Protein AF-A0A0T5YY87-F1 (afdb_monomer)

Nearest PDB structures (foldseek):
  5icu-assembly1_A  TM=5.542E-01  e=5.528E-04  Methylosinus trichosporium OB3b
  8uh2-assembly1_A  TM=4.133E-01  e=4.281E-02  Homo sapiens
  1ix2-assembly1_A  TM=5.153E-01  e=3.283E-01  Escherichia coli
  3nms-assembly1_A  TM=3.004E-01  e=3.873E-01  Homo sapiens
  5fq8-assembly1_G  TM=3.082E-01  e=3.283E-01  Bacteroides thetaiotaomicron

Foldseek 3Di:
DDQAAAEDAFWDKDWDDDQPQQFQWKFKDKAPDPDTQDIDGHPRHISQDDDNVGHDTDTCPPPDFAKMKIKIWTQTPVRDIDIDIHMYGYDHPPDDFDDKAWDDQDDDDDDPPDDDDGDTDIDGPVPDDDDDDDDDDDD

Structure (mmCIF, N/CA/C/O backbone):
data_AF-A0A0T5YY87-F1
#
_entry.id   AF-A0A0T5YY87-F1
#
loop_
_atom_site.group_PDB
_atom_site.id
_atom_site.type_symbol
_atom_site.label_atom_id
_atom_site.label_alt_id
_atom_site.label_comp_id
_atom_site.label_asym_id
_atom_site.label_entity_id
_atom_site.label_seq_id
_atom_site.pdbx_PDB_ins_code
_atom_site.Cartn_x
_atom_site.Cartn_y
_atom_site.Cartn_z
_atom_site.occupancy
_atom_site.B_iso_or_equiv
_atom_site.auth_seq_id
_atom_site.auth_comp_id
_atom_site.auth_asym_id
_atom_site.auth_atom_id
_atom_site.pdbx_PDB_model_num
ATOM 1 N N . MET A 1 1 ? -4.017 -12.434 4.532 1.00 48.03 1 MET A N 1
ATOM 2 C CA . MET A 1 1 ? -2.585 -12.333 4.885 1.00 48.03 1 MET A CA 1
ATOM 3 C C . MET A 1 1 ? -2.419 -11.135 5.806 1.00 48.03 1 MET A C 1
ATOM 5 O O . MET A 1 1 ? -3.247 -10.236 5.693 1.00 48.03 1 MET A O 1
ATOM 9 N N . PRO A 1 2 ? -1.465 -11.129 6.752 1.00 72.31 2 PRO A N 1
ATOM 10 C CA . PRO A 1 2 ? -1.163 -9.913 7.502 1.00 72.31 2 PRO A CA 1
ATOM 11 C C . PRO A 1 2 ? -0.727 -8.812 6.527 1.00 72.31 2 PRO A C 1
ATOM 13 O O . PRO A 1 2 ? -0.130 -9.111 5.497 1.00 72.31 2 PRO A O 1
ATOM 16 N N . LEU A 1 3 ? -1.060 -7.560 6.839 1.00 79.62 3 LEU A N 1
ATOM 17 C CA . LEU A 1 3 ? -0.743 -6.418 5.978 1.00 79.62 3 LEU A CA 1
ATOM 18 C C . LEU A 1 3 ? 0.755 -6.068 5.987 1.00 79.62 3 LEU A C 1
ATOM 20 O O . LEU A 1 3 ? 1.238 -5.451 5.046 1.00 79.62 3 LEU A O 1
ATOM 24 N N . ALA A 1 4 ? 1.482 -6.495 7.022 1.00 83.19 4 ALA A N 1
ATOM 25 C CA . ALA A 1 4 ? 2.903 -6.217 7.172 1.00 83.19 4 ALA A CA 1
ATOM 26 C C . ALA A 1 4 ? 3.699 -6.732 5.964 1.00 83.19 4 ALA A C 1
ATOM 28 O O .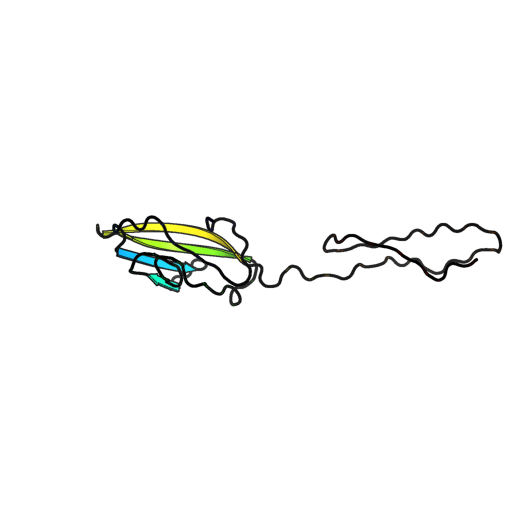 ALA A 1 4 ? 3.673 -7.928 5.675 1.00 83.19 4 ALA A O 1
ATOM 29 N N . GLU A 1 5 ? 4.395 -5.809 5.297 1.00 82.06 5 GLU A N 1
ATOM 30 C CA . GLU A 1 5 ? 5.242 -6.056 4.120 1.00 82.06 5 GLU A CA 1
ATOM 31 C C . GLU A 1 5 ? 4.480 -6.561 2.881 1.00 82.06 5 GLU A C 1
ATOM 33 O O . GLU A 1 5 ? 5.082 -7.063 1.932 1.00 82.06 5 GLU A O 1
ATOM 38 N N . ALA A 1 6 ? 3.151 -6.417 2.851 1.00 88.69 6 ALA A N 1
ATOM 39 C CA . ALA A 1 6 ? 2.374 -6.756 1.668 1.00 88.69 6 ALA A CA 1
ATOM 40 C C . ALA A 1 6 ? 2.682 -5.785 0.518 1.00 88.69 6 ALA A C 1
ATOM 42 O O . ALA A 1 6 ? 2.740 -4.573 0.724 1.00 88.69 6 ALA A O 1
ATOM 43 N N . VAL A 1 7 ? 2.808 -6.315 -0.700 1.00 91.62 7 VAL A N 1
ATOM 44 C CA . VAL A 1 7 ? 2.805 -5.523 -1.938 1.00 91.62 7 VAL A CA 1
ATOM 45 C C . VAL A 1 7 ? 1.397 -5.569 -2.524 1.00 91.62 7 VAL A C 1
ATOM 47 O O . VAL A 1 7 ? 0.832 -6.652 -2.688 1.00 91.62 7 VAL A O 1
ATOM 50 N N . VAL A 1 8 ? 0.821 -4.402 -2.802 1.00 91.81 8 VAL A N 1
ATOM 51 C CA . VAL A 1 8 ? -0.569 -4.223 -3.224 1.00 91.81 8 VAL A CA 1
ATOM 52 C C . VAL A 1 8 ? -0.617 -3.535 -4.583 1.00 91.81 8 VAL A C 1
ATOM 54 O O . VAL A 1 8 ? 0.111 -2.576 -4.835 1.00 91.81 8 VAL A O 1
ATOM 57 N N . VAL A 1 9 ? -1.509 -4.035 -5.436 1.00 91.69 9 VAL A N 1
ATOM 58 C CA . VAL A 1 9 ? -1.860 -3.455 -6.734 1.00 91.69 9 VAL A CA 1
ATOM 59 C C . VAL A 1 9 ? -3.383 -3.354 -6.779 1.00 91.69 9 VAL A C 1
ATOM 61 O O . VAL A 1 9 ? -4.066 -4.375 -6.660 1.00 91.69 9 VAL A O 1
ATOM 64 N N . GLY A 1 10 ? -3.918 -2.145 -6.936 1.00 92.19 10 GLY A N 1
ATOM 65 C CA . GLY A 1 10 ? -5.363 -1.910 -6.976 1.00 92.19 10 GLY A CA 1
ATOM 66 C C . GLY A 1 10 ? -6.036 -1.982 -5.603 1.00 92.19 10 GLY A C 1
ATOM 67 O O . GLY A 1 10 ? -6.135 -0.977 -4.919 1.00 92.19 10 GLY A O 1
ATOM 68 N N . ASP A 1 11 ? -6.533 -3.148 -5.191 1.00 93.75 11 ASP A N 1
ATOM 69 C CA . ASP A 1 11 ? -7.377 -3.258 -3.992 1.00 93.75 11 ASP A CA 1
ATOM 70 C C . ASP A 1 11 ? -6.604 -3.727 -2.751 1.00 93.75 11 ASP A C 1
ATOM 72 O O . ASP A 1 11 ? -5.982 -4.794 -2.740 1.00 93.75 11 ASP A O 1
ATOM 76 N N . LEU A 1 12 ? -6.767 -3.003 -1.641 1.00 93.88 12 LEU A N 1
ATOM 77 C CA . LEU A 1 12 ? -6.360 -3.424 -0.304 1.00 93.88 12 LEU A CA 1
ATOM 78 C C . LEU A 1 12 ? -7.569 -3.831 0.552 1.00 93.88 12 LEU A C 1
ATOM 80 O O . LEU A 1 12 ? -8.502 -3.060 0.757 1.00 93.88 12 LEU A O 1
ATOM 84 N N . TYR A 1 13 ? -7.503 -5.010 1.168 1.00 92.62 13 TYR A N 1
ATOM 85 C CA . TYR A 1 13 ? -8.476 -5.473 2.159 1.00 92.62 13 TYR A CA 1
ATOM 86 C C . TYR A 1 13 ? -7.803 -5.558 3.529 1.00 92.62 13 TYR A C 1
ATOM 88 O O . TYR A 1 13 ? -6.903 -6.374 3.733 1.00 92.62 13 TYR A O 1
ATOM 96 N N . ALA A 1 14 ? -8.244 -4.734 4.479 1.00 91.31 14 ALA A N 1
ATOM 97 C CA . ALA A 1 14 ? -7.677 -4.694 5.823 1.00 91.31 14 ALA A CA 1
ATOM 98 C C . ALA A 1 14 ? -8.768 -4.842 6.887 1.00 91.31 14 ALA A C 1
ATOM 100 O O . ALA A 1 14 ? -9.752 -4.102 6.887 1.00 91.31 14 ALA A O 1
ATOM 101 N N . ARG A 1 15 ? -8.545 -5.793 7.798 1.00 91.50 15 ARG A N 1
ATOM 102 C CA . ARG A 1 15 ? -9.409 -6.145 8.928 1.00 91.50 15 ARG A CA 1
ATOM 103 C C . ARG A 1 15 ? -8.578 -6.194 10.200 1.00 91.50 15 ARG A C 1
ATOM 105 O O . ARG A 1 15 ? -7.541 -6.860 10.220 1.00 91.50 15 ARG A O 1
ATOM 112 N N . LEU A 1 16 ? -9.038 -5.534 11.256 1.00 91.56 16 LEU A N 1
ATOM 113 C CA . LEU A 1 16 ? -8.423 -5.624 12.577 1.00 91.56 16 LEU A CA 1
ATOM 114 C C . LEU A 1 16 ? -9.023 -6.794 13.376 1.00 91.56 16 LEU A C 1
ATOM 116 O O . LEU A 1 16 ? -10.239 -6.962 13.422 1.00 91.56 16 LEU A O 1
ATOM 120 N N . LEU A 1 17 ? -8.163 -7.570 14.040 1.00 88.81 17 LEU A N 1
ATOM 121 C CA . LEU A 1 17 ? -8.525 -8.650 14.965 1.00 88.81 17 LEU A CA 1
ATOM 122 C C . LEU A 1 17 ? -7.918 -8.380 16.359 1.00 88.81 17 LEU A C 1
ATOM 124 O O . LEU A 1 17 ? -6.866 -7.738 16.426 1.00 88.81 17 LEU A O 1
ATOM 128 N N . PRO A 1 18 ? -8.499 -8.911 17.456 1.00 86.19 18 PRO A N 1
ATOM 129 C CA . PRO A 1 18 ? -9.720 -9.727 17.519 1.00 86.19 18 PRO A CA 1
ATOM 130 C C . PRO A 1 18 ? -11.021 -8.905 17.415 1.00 86.19 18 PRO A C 1
ATOM 132 O O . PRO A 1 18 ? -11.024 -7.691 17.581 1.00 86.19 18 PRO A O 1
ATOM 135 N N . GLU A 1 19 ? -12.143 -9.588 17.166 1.00 86.81 19 GLU A N 1
ATOM 136 C CA . GLU A 1 19 ? -13.503 -9.012 17.075 1.00 86.81 19 GLU A CA 1
ATOM 137 C C . GLU A 1 19 ? -14.363 -9.360 18.311 1.00 86.81 19 GLU A C 1
ATOM 139 O O . GLU A 1 19 ? -15.587 -9.455 18.242 1.00 86.81 19 GLU A O 1
ATOM 144 N N . ASP A 1 20 ? -13.723 -9.579 19.460 1.00 83.12 20 ASP A N 1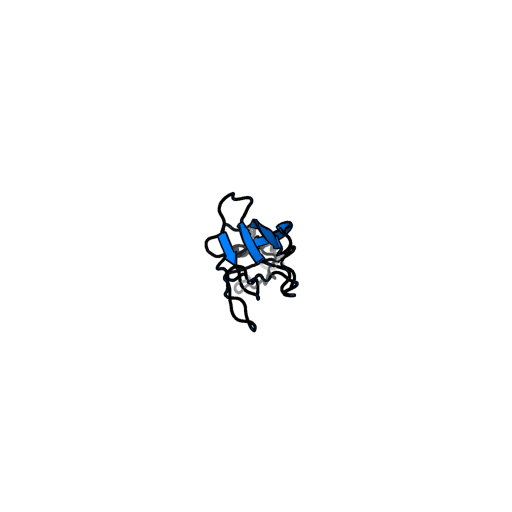
ATOM 145 C CA . ASP A 1 20 ? -14.290 -10.168 20.687 1.00 83.12 20 ASP A CA 1
ATOM 146 C C . ASP A 1 20 ? -15.259 -9.262 21.481 1.00 83.12 20 ASP A C 1
ATOM 148 O O . ASP A 1 20 ? -15.644 -9.574 22.609 1.00 83.12 20 ASP A O 1
ATOM 152 N N . GLY A 1 21 ? -15.693 -8.146 20.892 1.00 84.50 21 GLY A N 1
ATOM 153 C CA . GLY A 1 21 ? -16.637 -7.201 21.487 1.00 84.50 21 GLY A CA 1
ATOM 154 C C . GLY A 1 21 ? -16.031 -6.233 22.509 1.00 84.50 21 GLY A C 1
ATOM 155 O O . GLY A 1 21 ? -16.741 -5.323 22.948 1.00 84.50 21 GLY A O 1
ATOM 156 N N . GLY A 1 22 ? -14.741 -6.370 22.850 1.00 92.94 22 GLY A N 1
ATOM 157 C CA . GLY A 1 22 ? -14.019 -5.443 23.733 1.00 92.94 22 GLY A CA 1
ATOM 158 C C . GLY A 1 22 ? -13.744 -4.071 23.107 1.00 92.94 22 GLY A C 1
ATOM 159 O O . GLY A 1 22 ? -13.498 -3.098 23.821 1.00 92.94 22 GLY A O 1
ATOM 160 N N . ILE A 1 23 ? -13.843 -3.972 21.782 1.00 95.62 23 ILE A N 1
ATOM 161 C CA . ILE A 1 23 ? -13.576 -2.758 21.010 1.00 95.62 23 ILE A CA 1
ATOM 162 C C . ILE A 1 23 ? -14.852 -1.909 20.884 1.00 95.62 23 ILE A C 1
ATOM 164 O O . ILE A 1 23 ? -15.916 -2.388 20.478 1.00 95.62 23 ILE A O 1
ATOM 168 N N . GLU A 1 24 ? -14.754 -0.623 21.216 1.00 95.75 24 GLU A N 1
ATOM 169 C CA . GLU A 1 24 ? -15.816 0.360 20.990 1.00 95.75 24 GLU A CA 1
ATOM 170 C C . GLU A 1 24 ? -15.764 0.908 19.560 1.00 95.75 24 GLU A C 1
ATOM 172 O O . GLU A 1 24 ? -16.784 0.938 18.868 1.00 95.75 24 GLU A O 1
ATOM 177 N N . GLN A 1 25 ? -14.579 1.319 19.104 1.00 95.88 25 GLN A N 1
ATOM 178 C CA . GLN A 1 25 ? -14.352 1.774 17.734 1.00 95.88 25 GLN A CA 1
ATOM 179 C C . GLN A 1 25 ? -12.881 1.653 17.329 1.00 95.88 25 GLN A C 1
ATOM 181 O O . GLN A 1 25 ? -11.981 1.680 18.168 1.00 95.88 25 GLN A O 1
ATOM 186 N N . VAL A 1 26 ? -12.648 1.590 16.022 1.00 97.44 26 VAL A N 1
ATOM 187 C CA . VAL A 1 26 ? -11.324 1.671 15.404 1.00 97.44 26 VAL A CA 1
ATOM 188 C C . VAL A 1 26 ? -11.286 2.885 14.488 1.00 97.44 26 VAL A C 1
ATOM 190 O O . VAL A 1 26 ? -12.192 3.098 13.680 1.00 97.44 26 VAL A O 1
ATOM 193 N N . ARG A 1 27 ? -10.237 3.694 14.618 1.00 97.81 27 ARG A N 1
ATOM 194 C CA . ARG A 1 27 ? -9.938 4.824 13.737 1.00 97.81 27 ARG A CA 1
ATOM 195 C C . ARG A 1 27 ? -8.683 4.513 12.939 1.00 97.81 27 ARG A C 1
ATOM 197 O O . ARG A 1 27 ? -7.614 4.322 13.514 1.00 97.81 27 ARG A O 1
ATOM 204 N N . PHE A 1 28 ? -8.828 4.478 11.624 1.00 97.62 28 PHE A N 1
ATOM 205 C CA . PHE A 1 28 ? -7.742 4.242 10.687 1.00 97.62 28 PHE A CA 1
ATOM 206 C C . PHE A 1 28 ? -7.162 5.568 10.202 1.00 97.62 28 PHE A C 1
ATOM 208 O O . PHE A 1 28 ? -7.900 6.508 9.901 1.00 97.62 28 PHE A O 1
ATOM 215 N N . TYR A 1 29 ? -5.841 5.626 10.112 1.00 97.56 29 TYR A N 1
ATOM 216 C CA . TYR A 1 29 ? -5.071 6.744 9.583 1.00 97.56 29 TYR A CA 1
ATOM 217 C C . TYR A 1 29 ? -4.060 6.202 8.578 1.00 97.56 29 TYR A C 1
ATOM 219 O O . TYR A 1 29 ? -3.547 5.097 8.762 1.00 97.56 29 TYR A O 1
ATOM 227 N N . LEU A 1 30 ? -3.760 6.992 7.554 1.00 97.25 30 LEU A N 1
ATOM 228 C CA . LEU A 1 30 ? -2.787 6.653 6.524 1.00 97.25 30 LEU A CA 1
ATOM 229 C C . LEU A 1 30 ? -1.618 7.644 6.576 1.00 97.25 30 LEU A C 1
ATOM 231 O O . LEU A 1 30 ? -1.831 8.843 6.766 1.00 97.25 30 LEU A O 1
ATOM 235 N N . ASP A 1 31 ? -0.398 7.128 6.464 1.00 96.81 31 ASP A N 1
ATOM 236 C CA . ASP A 1 31 ? 0.861 7.870 6.310 1.00 96.81 31 ASP A CA 1
ATOM 237 C C . ASP A 1 31 ? 1.099 8.957 7.364 1.00 96.81 31 ASP A C 1
ATOM 239 O O . ASP A 1 31 ? 1.513 10.078 7.075 1.00 96.81 31 ASP A O 1
ATOM 243 N N . GLY A 1 32 ? 0.793 8.637 8.624 1.00 93.81 32 GLY A N 1
ATOM 244 C CA . GLY A 1 32 ? 0.982 9.562 9.744 1.00 93.81 32 GLY A CA 1
ATOM 245 C C . GLY A 1 32 ? 0.039 10.771 9.732 1.00 93.81 32 GLY A C 1
ATOM 246 O O . GLY A 1 32 ? 0.194 11.667 10.565 1.00 93.81 32 GLY A O 1
ATOM 247 N N . SER A 1 33 ? -0.958 10.801 8.838 1.00 94.81 33 SER A N 1
ATOM 248 C CA . SER A 1 33 ? -1.958 11.866 8.787 1.00 94.81 33 SER A CA 1
ATOM 249 C C . SER A 1 33 ? -2.687 12.016 10.127 1.00 94.81 33 SER A C 1
ATOM 251 O O . SER A 1 33 ? -3.040 11.041 10.796 1.00 94.81 33 SER A O 1
ATOM 253 N N . GLY A 1 34 ? -2.946 13.266 10.522 1.00 92.81 34 GLY A N 1
ATOM 254 C CA . GLY A 1 34 ? -3.806 13.586 11.666 1.00 92.81 34 GLY A CA 1
ATOM 255 C C . GLY A 1 34 ? -5.301 13.427 11.363 1.00 92.81 34 GLY A C 1
ATOM 256 O O . GLY A 1 34 ? -6.113 13.397 12.289 1.00 92.81 34 GLY A O 1
ATOM 257 N N . SER A 1 35 ? -5.669 13.314 10.084 1.00 95.19 35 SER A N 1
ATOM 258 C CA . SER A 1 35 ? -7.055 13.131 9.649 1.00 95.19 35 SER A CA 1
ATOM 259 C C . SER A 1 35 ? -7.419 11.653 9.638 1.00 95.19 35 SER A C 1
ATOM 261 O O . SER A 1 35 ? -6.664 10.821 9.141 1.00 95.19 35 SER A O 1
ATOM 263 N N . VAL A 1 36 ? -8.592 11.332 10.178 1.00 96.38 36 VAL A N 1
ATOM 264 C CA . VAL A 1 36 ? -9.115 9.963 10.161 1.00 96.38 36 VAL A CA 1
ATOM 265 C C . VAL A 1 36 ? -9.512 9.603 8.732 1.00 96.38 36 VAL A C 1
ATOM 267 O O . VAL A 1 36 ? -10.326 10.302 8.134 1.00 96.38 36 VAL A O 1
ATOM 270 N N . LEU A 1 37 ? -8.972 8.497 8.222 1.00 95.75 37 LEU A N 1
ATOM 271 C CA . LEU A 1 37 ? -9.382 7.900 6.951 1.00 95.75 37 LEU A CA 1
ATOM 272 C C . LEU A 1 37 ? -10.753 7.229 7.099 1.00 95.75 37 LEU A C 1
ATOM 274 O O . LEU A 1 37 ? -11.672 7.483 6.326 1.00 95.75 37 LEU A O 1
ATOM 278 N N . LYS A 1 38 ? -10.912 6.413 8.146 1.00 96.38 38 LYS A N 1
ATOM 279 C CA . LYS A 1 38 ? -12.162 5.716 8.462 1.00 96.38 38 LYS A CA 1
ATOM 280 C C . LYS A 1 38 ? -12.329 5.543 9.967 1.00 96.38 38 LYS A C 1
ATOM 282 O O . LYS A 1 38 ? -11.389 5.168 10.660 1.00 96.38 38 LYS A O 1
ATOM 287 N N . THR A 1 39 ? -13.556 5.739 10.449 1.00 97.31 39 THR A N 1
ATOM 288 C CA . THR A 1 39 ? -13.999 5.247 11.761 1.00 97.31 39 THR A CA 1
ATOM 289 C C . THR A 1 39 ? -14.925 4.054 11.553 1.00 97.31 39 THR A C 1
ATOM 291 O O . THR A 1 39 ? -15.940 4.185 10.861 1.00 97.31 39 THR A O 1
ATOM 294 N N . GLU A 1 40 ? -14.606 2.919 12.170 1.00 96.38 40 GLU A N 1
ATOM 295 C CA . GLU A 1 40 ? -15.452 1.725 12.200 1.00 96.38 40 GLU A CA 1
ATOM 296 C C . GLU A 1 40 ? -15.874 1.417 13.641 1.00 96.38 40 GLU A C 1
ATOM 298 O O . GLU A 1 40 ? -15.051 1.376 14.552 1.00 96.38 40 GLU A O 1
ATOM 303 N N . ARG A 1 41 ? -17.179 1.250 13.866 1.00 95.06 41 ARG A N 1
ATOM 304 C CA . ARG A 1 41 ? -17.786 1.094 15.203 1.00 95.06 41 ARG A CA 1
ATOM 305 C C . ARG A 1 41 ? -18.445 -0.263 15.400 1.00 95.06 41 ARG A C 1
ATOM 307 O O . ARG A 1 41 ? -19.034 -0.520 16.450 1.00 95.06 41 ARG A O 1
ATOM 314 N N . ARG A 1 42 ? -18.437 -1.108 14.372 1.00 90.19 42 ARG A N 1
ATOM 315 C CA . ARG A 1 42 ? -19.093 -2.411 14.388 1.00 90.19 42 ARG A CA 1
ATOM 316 C C . ARG A 1 42 ? -18.115 -3.452 13.882 1.00 90.19 42 ARG A C 1
ATOM 318 O O . ARG A 1 42 ? -17.524 -3.264 12.831 1.00 90.19 42 ARG A O 1
ATOM 325 N N . ALA A 1 43 ? -17.987 -4.548 14.622 1.00 90.56 43 ALA A N 1
ATOM 326 C CA . ALA A 1 43 ? -17.312 -5.725 14.106 1.00 90.56 43 ALA A CA 1
ATOM 327 C C . ALA A 1 43 ? -18.074 -6.258 12.871 1.00 90.56 43 ALA A C 1
ATOM 329 O O . ALA A 1 43 ? -19.315 -6.270 12.896 1.00 90.56 43 ALA A O 1
ATOM 330 N N . PRO A 1 44 ? -17.376 -6.717 11.819 1.00 92.81 44 PRO A N 1
ATOM 331 C CA . PRO A 1 44 ? -15.915 -6.747 11.665 1.00 92.81 44 PRO A CA 1
ATOM 332 C C . PRO A 1 44 ? -15.289 -5.356 11.456 1.00 92.81 44 PRO A C 1
ATOM 334 O O . PRO A 1 44 ? -15.834 -4.516 10.741 1.00 92.81 44 PRO A O 1
ATOM 337 N N . TYR A 1 45 ? -14.136 -5.108 12.087 1.00 93.94 45 TYR A N 1
ATOM 338 C CA . TYR A 1 45 ? -13.460 -3.804 12.047 1.00 93.94 45 TYR A CA 1
ATOM 339 C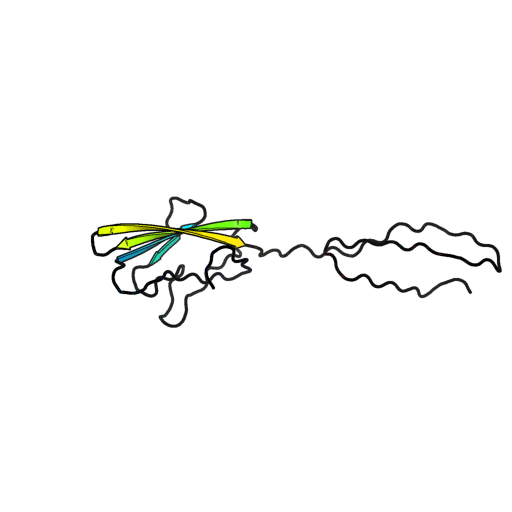 C . TYR A 1 45 ? -12.592 -3.672 10.790 1.00 93.94 45 TYR A C 1
ATOM 341 O O . TYR A 1 45 ? -11.372 -3.844 10.830 1.00 93.94 45 TYR A O 1
ATOM 349 N N . ASP A 1 46 ? -13.249 -3.379 9.673 1.00 94.06 46 ASP A N 1
ATOM 350 C CA . ASP A 1 46 ? -12.646 -3.301 8.343 1.00 94.06 46 ASP A CA 1
ATOM 351 C C . ASP A 1 46 ? -12.325 -1.844 7.935 1.00 94.06 46 ASP A C 1
ATOM 353 O O . ASP A 1 46 ? -13.094 -0.919 8.215 1.00 94.06 46 ASP A O 1
ATOM 357 N N . LEU A 1 47 ? -11.215 -1.630 7.214 1.00 93.94 47 LEU A N 1
ATOM 358 C CA . LEU A 1 47 ? -10.725 -0.306 6.778 1.00 93.94 47 LEU A CA 1
ATOM 359 C C . LEU A 1 47 ? -11.732 0.479 5.921 1.00 93.94 47 LEU A C 1
ATOM 361 O O . LEU A 1 47 ? -11.757 1.704 5.968 1.00 93.94 47 LEU A O 1
ATOM 365 N N . GLN A 1 48 ? -12.579 -0.212 5.162 1.00 94.19 48 GLN A N 1
ATOM 366 C CA . GLN A 1 48 ? -13.659 0.380 4.360 1.00 94.19 48 GLN A CA 1
ATOM 367 C C . GLN A 1 48 ? -15.041 -0.120 4.811 1.00 94.19 48 GLN A C 1
ATOM 369 O O . GLN A 1 48 ? -16.043 0.046 4.113 1.00 94.19 48 GLN A O 1
ATOM 374 N N . GLY A 1 49 ? -15.116 -0.716 6.005 1.00 90.69 49 GLY A N 1
ATOM 375 C CA . GLY A 1 49 ? -16.263 -1.510 6.433 1.00 90.69 49 GLY A CA 1
ATOM 376 C C . GLY A 1 49 ? -16.417 -2.787 5.600 1.00 90.69 49 GLY A C 1
ATOM 377 O O . GLY A 1 49 ? -15.530 -3.174 4.837 1.00 90.69 49 GLY A O 1
ATOM 378 N N . GLY A 1 50 ? -17.561 -3.448 5.739 1.00 86.75 50 GLY A N 1
ATOM 379 C CA . GLY A 1 50 ? -17.828 -4.698 5.045 1.00 86.75 50 GLY A CA 1
ATOM 380 C C . GLY A 1 50 ? -18.951 -5.494 5.690 1.00 86.75 50 GLY A C 1
ATOM 381 O O . GLY A 1 50 ? -19.735 -4.990 6.496 1.0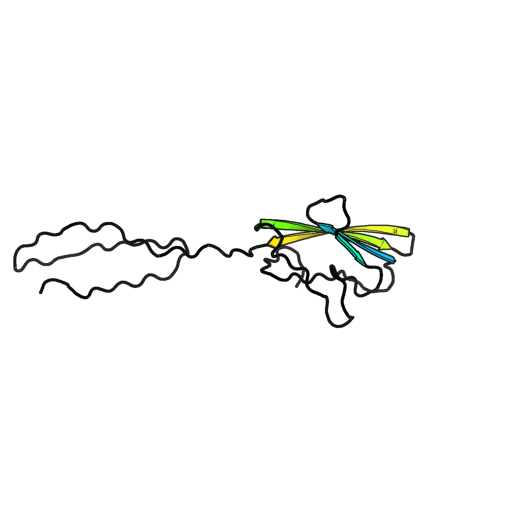0 86.75 50 GLY A O 1
ATOM 382 N N . SER A 1 51 ? -19.020 -6.762 5.313 1.00 87.88 51 SER A N 1
ATOM 383 C CA . SER A 1 51 ? -19.863 -7.773 5.942 1.00 87.88 51 SER A CA 1
ATOM 384 C C . SER A 1 51 ? -19.016 -8.703 6.809 1.00 87.88 51 SER A C 1
ATOM 386 O O . SER A 1 51 ? -17.798 -8.794 6.649 1.00 87.88 51 SER A O 1
ATOM 388 N N . SER A 1 52 ? -19.667 -9.490 7.668 1.00 82.62 52 SER A N 1
ATOM 389 C CA . SER A 1 52 ? -18.997 -10.540 8.449 1.00 82.62 52 SER A CA 1
ATOM 390 C C . SER A 1 52 ? -18.153 -11.487 7.584 1.00 82.62 52 SER A C 1
ATOM 392 O O . SER A 1 52 ? -17.095 -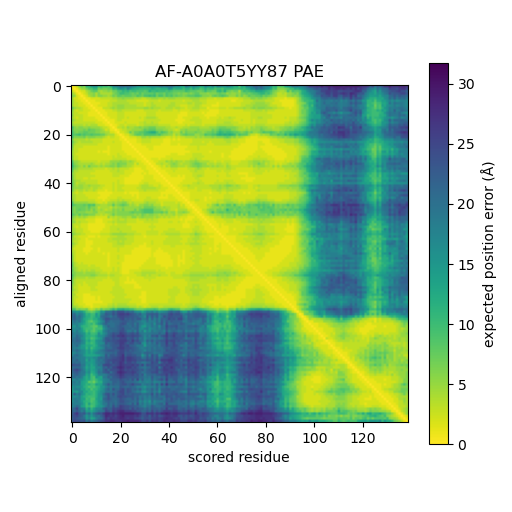11.940 8.020 1.00 82.62 52 SER A O 1
ATOM 394 N N . SER A 1 53 ? -18.574 -11.738 6.341 1.00 83.88 53 SER A N 1
ATOM 395 C CA . SER A 1 53 ? -17.896 -12.641 5.407 1.00 83.88 53 SER A CA 1
ATOM 396 C C . SER A 1 53 ? -16.823 -11.981 4.536 1.00 83.88 53 SER A C 1
ATOM 398 O O . SER A 1 53 ? -15.979 -12.703 4.014 1.00 83.88 53 SER A O 1
ATOM 400 N N . ALA A 1 54 ? -16.835 -10.655 4.359 1.00 84.75 54 ALA A N 1
ATOM 401 C CA . ALA A 1 54 ? -15.886 -9.960 3.484 1.00 84.75 54 ALA A CA 1
ATOM 402 C C . ALA A 1 54 ? -15.781 -8.460 3.794 1.00 84.75 54 ALA A C 1
ATOM 404 O O . ALA A 1 54 ? -16.808 -7.788 3.912 1.00 84.75 54 ALA A O 1
ATOM 405 N N . ALA A 1 55 ? -14.548 -7.949 3.843 1.00 90.19 55 ALA A N 1
ATOM 406 C CA . ALA A 1 55 ? -14.255 -6.518 3.852 1.00 90.19 55 ALA A CA 1
ATOM 407 C C . ALA A 1 55 ? -14.507 -5.901 2.464 1.00 90.19 55 ALA A C 1
ATOM 409 O O . ALA A 1 55 ? -14.312 -6.561 1.443 1.00 90.19 55 ALA A O 1
ATOM 410 N N . THR A 1 56 ? -14.911 -4.635 2.427 1.00 93.06 56 THR A N 1
ATOM 411 C CA . THR A 1 56 ? -14.935 -3.822 1.200 1.00 93.06 56 THR A CA 1
ATOM 412 C C . THR A 1 56 ? -13.498 -3.418 0.833 1.00 93.06 56 THR A C 1
ATOM 414 O O . THR A 1 56 ? -12.718 -3.145 1.752 1.00 93.06 56 THR A O 1
ATOM 417 N N . PRO A 1 57 ? -13.117 -3.362 -0.459 1.00 93.81 57 PRO A N 1
ATOM 418 C CA . PRO A 1 57 ? -11.780 -2.923 -0.844 1.00 93.81 57 PRO A CA 1
ATOM 419 C C . PRO A 1 57 ? -11.539 -1.442 -0.546 1.00 93.81 57 PRO A C 1
ATOM 421 O O . PRO A 1 57 ? -12.427 -0.590 -0.668 1.00 93.81 57 PRO A O 1
ATOM 424 N N . PHE A 1 58 ? -10.300 -1.146 -0.181 1.00 94.88 58 PHE A N 1
ATOM 425 C CA . PHE A 1 58 ? -9.706 0.176 -0.238 1.00 94.88 58 PHE A CA 1
ATOM 426 C C . PHE A 1 58 ? -8.920 0.284 -1.543 1.00 94.88 58 PHE A C 1
ATOM 428 O O . PHE A 1 58 ? -7.943 -0.439 -1.722 1.00 94.88 58 PHE A O 1
ATOM 435 N N . ASP A 1 59 ? -9.374 1.152 -2.442 1.00 95.31 59 ASP A N 1
ATOM 436 C CA . ASP A 1 59 ? -8.718 1.397 -3.725 1.00 95.31 59 ASP A CA 1
ATOM 437 C C . ASP A 1 59 ? -7.410 2.165 -3.490 1.00 95.31 59 ASP A C 1
ATOM 439 O O . ASP A 1 59 ? -7.415 3.295 -2.997 1.00 95.31 59 ASP A O 1
ATOM 443 N N . THR A 1 60 ? -6.281 1.527 -3.791 1.00 95.44 60 THR A N 1
ATOM 444 C CA . THR A 1 60 ? -4.947 2.111 -3.666 1.00 95.44 60 THR A CA 1
ATOM 445 C C . THR A 1 60 ? -4.501 2.840 -4.923 1.00 95.44 60 THR A C 1
ATOM 447 O O . THR A 1 60 ? -3.398 3.371 -4.905 1.00 95.44 60 THR A O 1
ATOM 450 N N . THR A 1 61 ? -5.291 2.885 -6.003 1.00 93.88 61 THR A N 1
ATOM 451 C CA . THR A 1 61 ? -4.889 3.536 -7.269 1.00 93.88 61 THR A CA 1
ATOM 452 C C . THR A 1 61 ? -4.718 5.049 -7.158 1.00 93.88 61 THR A C 1
ATOM 454 O O . THR A 1 61 ? -3.966 5.637 -7.931 1.00 93.88 61 THR A O 1
ATOM 457 N N . ASP A 1 62 ? -5.329 5.669 -6.148 1.00 92.12 62 ASP A N 1
ATOM 458 C CA . ASP A 1 62 ? -5.124 7.082 -5.813 1.00 92.12 62 ASP A CA 1
ATOM 459 C C . ASP A 1 62 ? -3.886 7.327 -4.922 1.00 92.12 62 ASP A C 1
ATOM 461 O O . ASP A 1 62 ? -3.548 8.477 -4.623 1.00 92.12 62 ASP A O 1
ATOM 465 N N . LEU A 1 63 ? -3.208 6.268 -4.460 1.00 94.31 63 LEU A N 1
ATOM 466 C CA . LEU A 1 63 ? -1.959 6.371 -3.706 1.00 94.31 63 LEU A CA 1
ATOM 467 C C . LEU A 1 63 ? -0.757 6.347 -4.650 1.00 94.31 63 LEU A C 1
ATOM 469 O O . LEU A 1 63 ? -0.750 5.642 -5.657 1.00 94.31 63 LEU A O 1
ATOM 473 N N . ALA A 1 64 ? 0.280 7.107 -4.297 1.00 94.25 64 ALA A N 1
ATOM 474 C CA . ALA A 1 64 ? 1.554 7.037 -4.999 1.00 94.25 64 ALA A CA 1
ATOM 475 C C . ALA A 1 64 ? 2.207 5.664 -4.791 1.00 94.25 64 ALA A C 1
ATOM 477 O O . ALA A 1 64 ? 2.128 5.102 -3.706 1.00 94.25 64 ALA A O 1
ATOM 478 N N . ASP A 1 65 ? 2.917 5.153 -5.792 1.00 92.75 65 ASP A N 1
ATOM 479 C CA . ASP A 1 65 ? 3.716 3.944 -5.609 1.00 92.75 65 ASP A CA 1
ATOM 480 C C . ASP A 1 65 ? 4.801 4.152 -4.539 1.00 92.75 65 ASP A C 1
ATOM 482 O O . ASP A 1 65 ? 5.457 5.198 -4.466 1.00 92.75 65 ASP A O 1
ATOM 486 N N . GLY A 1 66 ? 5.003 3.136 -3.698 1.00 93.00 66 GLY A N 1
ATOM 487 C CA . GLY A 1 66 ? 5.946 3.180 -2.586 1.00 93.00 66 GLY A CA 1
ATOM 488 C C . GLY A 1 66 ? 5.383 2.661 -1.267 1.00 93.00 66 GLY A C 1
ATOM 489 O O . GLY A 1 66 ? 4.358 1.987 -1.209 1.00 93.00 66 GLY A O 1
ATOM 490 N N . ALA A 1 67 ? 6.120 2.912 -0.184 1.00 94.88 67 ALA A N 1
ATOM 491 C CA . ALA A 1 67 ? 5.757 2.441 1.147 1.00 94.88 67 ALA A CA 1
ATOM 492 C C . ALA A 1 67 ? 4.713 3.354 1.805 1.00 94.88 67 ALA A C 1
ATOM 494 O O . ALA A 1 67 ? 4.922 4.560 1.917 1.00 94.88 67 ALA A O 1
ATOM 495 N N . HIS A 1 68 ? 3.653 2.740 2.324 1.00 96.62 68 HIS A N 1
ATOM 496 C CA . HIS A 1 68 ? 2.579 3.377 3.075 1.00 96.62 68 HIS A CA 1
ATOM 497 C C . HIS A 1 68 ? 2.452 2.772 4.469 1.00 96.62 68 HIS A C 1
ATOM 499 O O . HIS A 1 68 ? 2.777 1.604 4.694 1.00 96.62 68 HIS A O 1
ATOM 505 N N . THR A 1 69 ? 1.957 3.568 5.417 1.00 96.56 69 THR A N 1
ATOM 506 C CA . THR A 1 69 ? 1.732 3.135 6.804 1.00 96.56 69 THR A CA 1
ATOM 507 C C . THR A 1 69 ? 0.269 3.289 7.187 1.00 96.56 69 THR A C 1
ATOM 509 O O . THR A 1 69 ? -0.256 4.400 7.234 1.00 96.56 69 THR A O 1
ATOM 512 N N . LEU A 1 70 ? -0.380 2.180 7.537 1.00 96.94 70 LEU A N 1
ATOM 513 C CA . LEU A 1 70 ? -1.714 2.177 8.123 1.00 96.94 70 LEU A CA 1
ATOM 514 C C . LEU A 1 70 ? -1.603 2.140 9.650 1.00 96.94 70 LEU A C 1
ATOM 516 O O . LEU A 1 70 ? -1.108 1.167 10.223 1.00 96.94 70 LEU A O 1
ATOM 520 N N . ARG A 1 71 ? -2.119 3.174 10.317 1.00 96.69 71 ARG A N 1
ATOM 521 C CA . ARG A 1 71 ? -2.255 3.214 11.777 1.00 96.69 71 ARG A CA 1
ATOM 522 C C . ARG A 1 71 ? -3.698 2.956 12.186 1.00 96.69 71 ARG A C 1
ATOM 524 O O . ARG A 1 71 ? -4.602 3.667 11.753 1.00 96.69 71 ARG A O 1
ATOM 531 N N . SER A 1 72 ? -3.899 1.994 13.079 1.00 96.69 72 SER A N 1
ATOM 532 C CA . SER A 1 72 ? -5.184 1.682 13.710 1.00 96.69 72 SER A CA 1
ATOM 533 C C . SER A 1 72 ? -5.164 2.132 15.166 1.00 96.69 72 SER A C 1
ATOM 535 O O . SER A 1 72 ? -4.410 1.592 15.973 1.00 96.69 72 SER A O 1
ATOM 537 N N . LEU A 1 73 ? -5.997 3.113 15.505 1.00 97.50 73 LEU A N 1
ATOM 538 C CA . LEU A 1 73 ? -6.220 3.569 16.874 1.00 97.50 73 LEU A CA 1
ATOM 539 C C . LEU A 1 73 ? -7.515 2.946 17.399 1.00 97.50 73 LEU A C 1
ATOM 541 O O . LEU A 1 73 ? -8.591 3.199 16.857 1.00 97.50 73 LEU A O 1
ATOM 545 N N . VAL A 1 74 ? -7.403 2.121 18.431 1.00 97.75 74 VAL A N 1
ATOM 546 C CA . VAL A 1 74 ? -8.482 1.293 18.969 1.00 97.75 74 VAL A CA 1
ATOM 547 C C . VAL A 1 74 ? -8.915 1.867 20.304 1.00 97.75 74 VAL A C 1
ATOM 549 O O . VAL A 1 74 ? -8.125 1.890 21.244 1.00 97.75 74 VAL A O 1
ATOM 552 N N . ASP A 1 75 ? -10.167 2.300 20.391 1.00 97.25 75 ASP A N 1
ATOM 553 C CA . ASP A 1 75 ? -10.784 2.668 21.661 1.00 97.25 75 ASP A CA 1
ATOM 554 C C . ASP A 1 75 ? -11.513 1.441 22.209 1.00 97.25 75 ASP A C 1
ATOM 556 O O . ASP A 1 75 ? -12.387 0.871 21.544 1.00 97.25 75 ASP A O 1
ATOM 560 N N . LEU A 1 76 ? -11.124 1.004 23.402 1.00 96.50 76 LEU A N 1
ATOM 561 C CA . LEU A 1 76 ? -11.724 -0.130 24.090 1.00 96.50 76 LEU A CA 1
ATOM 562 C C . LEU A 1 76 ? -12.885 0.333 24.971 1.00 96.50 76 LEU A C 1
ATOM 564 O O . LEU A 1 76 ? -12.927 1.462 25.456 1.00 96.50 76 LEU A O 1
ATOM 568 N N . ARG A 1 77 ? -13.835 -0.571 25.221 1.00 95.31 77 ARG A N 1
ATOM 569 C CA . ARG A 1 77 ? -15.030 -0.279 26.033 1.00 95.31 77 ARG A CA 1
ATOM 570 C C . ARG A 1 77 ? -14.730 0.039 27.495 1.00 95.31 77 ARG A C 1
ATOM 572 O O . ARG A 1 77 ? -15.583 0.605 28.173 1.00 95.31 77 ARG A O 1
ATOM 579 N N . ASP A 1 78 ? -13.559 -0.348 27.988 1.00 95.38 78 ASP A N 1
ATOM 580 C CA . ASP A 1 78 ? -13.088 0.001 29.330 1.00 95.38 78 ASP A CA 1
ATOM 581 C C . ASP A 1 78 ? -12.496 1.424 29.408 1.00 95.38 78 ASP A C 1
ATOM 583 O O . ASP A 1 78 ? -12.075 1.861 30.478 1.00 95.38 78 ASP A O 1
ATOM 587 N N . GLY A 1 79 ? -12.496 2.157 28.288 1.00 95.69 79 GLY A N 1
ATOM 588 C CA . GLY A 1 79 ? -11.971 3.514 28.162 1.00 95.69 79 GLY A CA 1
ATOM 589 C C . GLY A 1 79 ? -10.473 3.584 27.861 1.00 95.69 79 GLY A C 1
ATOM 590 O O . GLY A 1 79 ? -9.947 4.686 27.703 1.00 95.69 79 GLY A O 1
ATOM 591 N N . SER A 1 80 ? -9.774 2.448 27.779 1.00 96.75 80 SER A N 1
ATOM 592 C CA . SER A 1 80 ? -8.372 2.411 27.365 1.00 96.75 80 SER A CA 1
ATOM 593 C C . SER A 1 80 ? -8.224 2.514 25.842 1.00 96.75 80 SER A C 1
ATOM 595 O O . SER A 1 80 ? -9.174 2.323 25.081 1.00 96.75 80 SER A O 1
ATOM 597 N N . GLN A 1 81 ? -7.015 2.850 25.390 1.00 97.56 81 GLN A N 1
ATOM 598 C CA . GLN A 1 81 ? -6.707 3.020 23.974 1.00 97.56 81 GLN A CA 1
ATOM 599 C C . GLN A 1 81 ? -5.451 2.239 23.596 1.00 97.56 81 GLN A C 1
ATOM 601 O O . GLN A 1 81 ? -4.448 2.277 24.309 1.00 97.56 81 GLN A O 1
ATOM 606 N N . LEU A 1 82 ? -5.501 1.563 22.450 1.00 96.06 82 LEU A N 1
ATOM 607 C CA . LEU A 1 82 ? -4.372 0.857 21.846 1.00 96.06 82 LEU A CA 1
ATOM 608 C C . LEU A 1 82 ? -4.070 1.449 20.468 1.00 96.06 82 LEU A C 1
ATOM 610 O O . LEU A 1 82 ? -4.970 1.920 19.778 1.00 96.06 82 LEU A O 1
ATOM 614 N N . SER A 1 83 ? -2.806 1.415 20.054 1.00 96.00 83 SER A N 1
ATOM 615 C CA . SER A 1 83 ? -2.381 1.872 18.729 1.00 96.00 83 SER A CA 1
ATOM 616 C C . SER A 1 83 ? -1.514 0.812 18.070 1.00 96.00 83 SER A C 1
ATOM 618 O O . SER A 1 83 ? -0.571 0.315 18.684 1.00 96.00 83 SER A O 1
ATOM 620 N N . PHE A 1 84 ? -1.816 0.510 16.812 1.00 93.94 84 PHE A N 1
ATOM 621 C CA . PHE A 1 84 ? -1.077 -0.438 15.985 1.00 93.94 84 PHE A CA 1
ATOM 622 C C . PHE A 1 84 ? -0.709 0.218 14.661 1.00 93.94 84 PHE A C 1
ATOM 624 O O . PHE A 1 84 ? -1.517 0.950 14.093 1.00 93.94 84 PHE A O 1
ATOM 631 N N . GLU A 1 85 ? 0.483 -0.070 14.156 1.00 94.25 85 GLU A N 1
ATOM 632 C CA . GLU A 1 85 ? 0.940 0.381 12.843 1.00 94.25 85 GLU A CA 1
ATOM 633 C C . GLU A 1 85 ? 1.374 -0.820 12.013 1.00 94.25 85 GLU A C 1
ATOM 635 O O . GLU A 1 85 ? 1.927 -1.793 12.530 1.00 94.25 85 GLU A O 1
ATOM 640 N N . THR A 1 86 ? 1.096 -0.760 10.718 1.00 94.12 86 THR A N 1
ATOM 641 C CA . THR A 1 86 ? 1.536 -1.758 9.750 1.00 94.12 86 THR A CA 1
ATOM 642 C C . THR A 1 86 ? 1.884 -1.066 8.442 1.00 94.12 86 THR A C 1
ATOM 644 O O . THR A 1 86 ? 1.248 -0.079 8.066 1.00 94.12 86 THR A O 1
ATOM 647 N N . THR A 1 87 ? 2.917 -1.559 7.773 1.00 94.88 87 THR A N 1
ATOM 648 C CA . THR A 1 87 ? 3.410 -1.007 6.515 1.00 94.88 87 THR A CA 1
ATOM 649 C C . THR A 1 87 ? 3.078 -1.935 5.358 1.00 94.88 87 THR A C 1
ATOM 651 O O . THR A 1 87 ? 3.146 -3.156 5.499 1.00 94.88 87 THR A O 1
ATOM 654 N N . PHE A 1 88 ? 2.750 -1.346 4.214 1.00 95.00 88 PHE A N 1
ATOM 655 C CA . PHE A 1 88 ? 2.534 -2.037 2.945 1.00 95.00 88 PHE A CA 1
ATOM 656 C C . PHE A 1 88 ? 3.150 -1.220 1.807 1.00 95.00 88 PHE A C 1
ATOM 658 O O . PHE A 1 88 ? 3.446 -0.038 1.975 1.00 95.00 88 PHE A O 1
ATOM 665 N N . THR A 1 89 ? 3.371 -1.845 0.658 1.00 94.69 89 THR A N 1
ATOM 666 C CA . THR A 1 89 ? 3.910 -1.192 -0.535 1.00 94.69 89 THR A CA 1
ATOM 667 C C . THR A 1 89 ? 2.853 -1.164 -1.624 1.00 94.69 89 THR A C 1
ATOM 669 O O . THR A 1 89 ? 2.302 -2.204 -1.968 1.00 94.69 89 THR A O 1
ATOM 672 N N . VAL A 1 90 ? 2.582 0.014 -2.172 1.00 94.69 90 VAL A N 1
ATOM 673 C CA . VAL A 1 90 ? 1.748 0.202 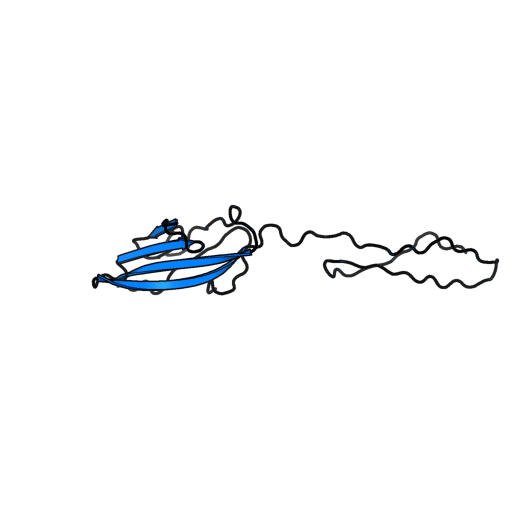-3.361 1.00 94.69 90 VAL A CA 1
ATOM 674 C C . VAL A 1 90 ? 2.644 0.127 -4.598 1.00 94.69 90 VAL A C 1
ATOM 676 O O . VAL A 1 90 ? 3.725 0.718 -4.612 1.00 94.69 90 VAL A O 1
ATOM 679 N N . ALA A 1 91 ? 2.222 -0.646 -5.596 1.00 92.62 91 ALA A N 1
ATOM 680 C CA . ALA A 1 91 ? 2.934 -0.845 -6.859 1.00 92.62 91 ALA A CA 1
ATOM 681 C C . ALA A 1 91 ? 1.943 -0.879 -8.039 1.00 92.62 91 ALA A C 1
ATOM 683 O O . ALA A 1 91 ? 1.866 -1.866 -8.773 1.00 92.62 91 ALA A O 1
ATOM 684 N N . ASN A 1 92 ? 1.126 0.167 -8.172 1.00 90.50 92 ASN A N 1
ATOM 685 C CA . ASN A 1 92 ? 0.064 0.253 -9.171 1.00 90.50 92 ASN A CA 1
ATOM 686 C C . ASN A 1 92 ? 0.598 0.403 -10.599 1.00 90.50 92 ASN A C 1
ATOM 688 O O . ASN A 1 92 ? -0.037 -0.103 -11.524 1.00 90.50 92 ASN A O 1
ATOM 692 N N . ASP A 1 93 ? 1.748 1.057 -10.790 1.00 83.56 93 ASP A N 1
ATOM 693 C CA . ASP A 1 93 ? 2.260 1.341 -12.135 1.00 83.56 93 ASP A CA 1
ATOM 694 C C . ASP A 1 93 ? 2.988 0.140 -12.762 1.00 83.56 93 ASP A C 1
ATOM 696 O O . ASP A 1 93 ? 3.267 0.135 -13.964 1.00 83.56 93 ASP A O 1
ATOM 700 N N . GLY A 1 94 ? 3.279 -0.905 -11.973 1.00 69.38 94 GLY A N 1
ATOM 701 C CA . GLY A 1 94 ? 4.215 -1.957 -12.367 1.00 69.38 94 GLY A CA 1
ATOM 702 C C . GLY A 1 94 ? 5.604 -1.380 -12.679 1.00 69.38 94 GLY A C 1
ATOM 703 O O . GLY A 1 94 ? 5.796 -0.181 -12.868 1.00 69.38 94 GLY A O 1
ATOM 704 N N . SER A 1 95 ? 6.646 -2.208 -12.733 1.00 65.69 95 SER A N 1
ATOM 705 C CA . SER A 1 95 ? 7.865 -1.717 -13.389 1.00 65.69 95 SER A CA 1
ATOM 706 C C . SER A 1 95 ? 7.552 -1.521 -14.877 1.00 65.69 95 SER A C 1
ATOM 708 O O . SER A 1 95 ? 6.949 -2.425 -15.467 1.00 65.69 95 SER A O 1
ATOM 710 N N . PRO A 1 96 ? 7.922 -0.388 -15.501 1.00 70.12 96 PRO A N 1
ATOM 711 C CA . PRO A 1 96 ? 7.764 -0.244 -16.938 1.00 70.12 96 PRO A CA 1
ATOM 712 C C . PRO A 1 96 ? 8.519 -1.379 -17.635 1.00 70.12 96 PRO A C 1
ATOM 714 O O . PRO A 1 96 ? 9.650 -1.703 -17.273 1.00 70.12 96 PRO A O 1
ATOM 717 N N . ASN A 1 97 ? 7.863 -2.006 -18.609 1.00 79.38 97 ASN A N 1
ATOM 718 C CA . ASN A 1 97 ? 8.500 -2.998 -19.459 1.00 79.38 97 ASN A CA 1
ATOM 719 C C . ASN A 1 97 ? 9.333 -2.274 -20.521 1.00 79.38 97 ASN A C 1
ATOM 721 O O . ASN A 1 97 ? 8.783 -1.688 -21.458 1.00 79.38 97 ASN A O 1
ATOM 725 N N . ASP A 1 98 ? 10.646 -2.317 -20.376 1.00 83.75 98 ASP A N 1
ATOM 726 C CA . ASP A 1 98 ? 11.616 -1.816 -21.329 1.00 83.75 98 ASP A CA 1
ATOM 727 C C . ASP A 1 98 ? 11.841 -2.852 -22.436 1.00 83.75 98 ASP A C 1
ATOM 729 O O . ASP A 1 98 ? 11.983 -4.046 -22.194 1.00 83.75 98 ASP A O 1
ATOM 733 N N . ALA A 1 99 ? 11.868 -2.403 -23.691 1.00 88.69 99 ALA A N 1
ATOM 734 C CA . ALA A 1 99 ? 12.234 -3.289 -24.791 1.00 88.69 99 ALA A CA 1
ATOM 735 C C . ALA A 1 99 ? 13.725 -3.676 -24.697 1.00 88.69 99 ALA A C 1
ATOM 737 O O . ALA A 1 99 ? 14.551 -2.823 -24.342 1.00 88.69 99 ALA A O 1
ATOM 738 N N . PRO A 1 100 ? 14.109 -4.899 -25.107 1.00 92.94 100 PRO A N 1
ATOM 739 C CA . PRO A 1 100 ? 15.505 -5.308 -25.108 1.00 92.94 100 PRO A CA 1
ATOM 740 C C . PRO A 1 100 ? 16.325 -4.433 -26.061 1.00 92.94 100 PRO A C 1
ATOM 742 O O . PRO A 1 100 ? 15.906 -4.121 -27.180 1.00 92.94 100 PRO A O 1
ATOM 745 N N . GLN A 1 101 ? 17.526 -4.053 -25.632 1.00 95.12 101 GLN A N 1
ATOM 746 C CA . GLN A 1 101 ? 18.421 -3.184 -26.392 1.00 95.12 101 GLN A CA 1
ATOM 747 C C . GLN A 1 101 ? 19.568 -3.984 -27.003 1.00 95.12 101 GLN A C 1
ATOM 749 O O . GLN A 1 101 ? 20.325 -4.641 -26.291 1.00 95.12 101 GLN A O 1
ATOM 754 N N . LEU A 1 102 ? 19.724 -3.898 -28.326 1.00 94.88 102 LEU A N 1
ATOM 755 C CA . LEU A 1 102 ? 20.863 -4.465 -29.051 1.00 94.88 102 LEU A CA 1
ATOM 756 C C . LEU A 1 102 ? 22.057 -3.507 -29.015 1.00 94.88 102 LEU A C 1
ATOM 758 O O . LEU A 1 102 ? 21.916 -2.314 -29.286 1.00 94.88 102 LEU A O 1
ATOM 762 N N . ALA A 1 103 ? 23.249 -4.041 -28.753 1.00 93.25 103 ALA A N 1
ATOM 763 C CA . ALA A 1 103 ? 24.487 -3.298 -28.941 1.00 93.25 103 ALA A CA 1
ATOM 764 C C . ALA A 1 103 ? 24.765 -3.080 -30.437 1.00 93.25 103 ALA A C 1
ATOM 766 O O . ALA A 1 103 ? 24.468 -3.935 -31.274 1.00 93.25 103 ALA A O 1
ATOM 767 N N . SER A 1 104 ? 25.385 -1.949 -30.778 1.00 91.25 104 SER A N 1
ATOM 768 C CA . SER A 1 104 ? 25.840 -1.683 -32.145 1.00 91.25 104 SER A CA 1
ATOM 769 C C . SER A 1 104 ? 26.883 -2.715 -32.577 1.00 91.25 104 SER A C 1
ATOM 771 O O . SER A 1 104 ? 27.951 -2.808 -31.977 1.00 91.25 104 SER A O 1
ATOM 773 N N . ILE A 1 105 ? 26.588 -3.458 -33.643 1.00 87.69 105 ILE A N 1
ATOM 774 C CA . ILE A 1 105 ? 27.484 -4.484 -34.204 1.00 87.69 105 ILE A CA 1
ATOM 775 C C . ILE A 1 105 ? 28.444 -3.877 -35.250 1.00 87.69 105 ILE A C 1
ATOM 777 O O . ILE A 1 105 ? 29.577 -4.334 -35.400 1.00 87.69 105 ILE A O 1
ATOM 781 N N . GLY A 1 106 ? 28.014 -2.805 -35.927 1.00 88.00 106 GLY A N 1
ATOM 782 C CA . GLY A 1 106 ? 28.769 -2.130 -36.987 1.00 88.00 106 GLY A CA 1
ATOM 783 C C . GLY A 1 106 ? 28.856 -2.933 -38.290 1.00 88.00 106 GLY A C 1
ATOM 784 O O . GLY A 1 106 ? 28.522 -4.118 -38.338 1.00 88.00 106 GLY A O 1
ATOM 785 N N . ASP A 1 107 ? 29.319 -2.276 -39.352 1.00 89.81 107 ASP A N 1
ATOM 786 C CA . ASP A 1 107 ? 29.513 -2.916 -40.653 1.00 89.81 107 ASP A CA 1
ATOM 787 C C . ASP A 1 107 ? 30.697 -3.892 -40.606 1.00 89.81 107 ASP A C 1
ATOM 789 O O . ASP A 1 107 ? 31.752 -3.589 -40.046 1.00 89.81 107 ASP A O 1
ATOM 793 N N . GLN A 1 108 ? 30.527 -5.059 -41.228 1.00 85.50 108 GLN A N 1
ATOM 794 C CA . GLN A 1 108 ? 31.562 -6.087 -41.341 1.00 85.50 108 GLN A CA 1
ATOM 795 C C . GLN A 1 108 ? 31.957 -6.251 -42.813 1.00 85.50 108 GLN A C 1
ATOM 797 O O . GLN A 1 108 ? 31.090 -6.366 -43.679 1.00 85.50 108 GLN A O 1
ATOM 802 N N . ALA A 1 109 ? 33.259 -6.288 -43.100 1.00 87.06 109 ALA A N 1
ATOM 803 C CA . ALA A 1 109 ? 33.794 -6.534 -44.438 1.00 87.06 109 ALA A CA 1
ATOM 804 C C . ALA A 1 109 ? 34.638 -7.811 -44.421 1.00 87.06 109 ALA A C 1
ATOM 806 O O . ALA A 1 109 ? 35.634 -7.884 -43.703 1.00 87.06 109 ALA A O 1
ATOM 807 N N . LEU A 1 110 ? 34.232 -8.807 -45.209 1.00 83.69 110 LEU A N 1
ATOM 808 C CA . LEU A 1 110 ? 34.899 -10.105 -45.316 1.00 83.69 110 LEU A CA 1
ATOM 809 C C . LEU A 1 110 ? 35.231 -10.413 -46.777 1.00 83.69 110 LEU A C 1
ATOM 811 O O . LEU A 1 110 ? 34.517 -9.974 -47.683 1.00 83.69 110 LEU A O 1
ATOM 815 N N . LEU A 1 111 ? 36.306 -11.169 -47.013 1.00 88.31 111 LEU A N 1
ATOM 816 C CA . LEU A 1 111 ? 36.594 -11.722 -48.333 1.00 88.31 111 LEU A CA 1
ATOM 817 C C . LEU A 1 111 ? 35.781 -13.005 -48.550 1.00 88.31 111 LEU A C 1
ATOM 819 O O . LEU A 1 111 ? 35.368 -13.684 -47.612 1.00 88.31 111 LEU A O 1
ATOM 823 N N . VAL A 1 112 ? 35.552 -13.356 -49.816 1.00 88.06 112 VAL A N 1
ATOM 824 C CA . VAL A 1 112 ? 34.864 -14.606 -50.165 1.00 88.06 112 VAL A CA 1
ATOM 825 C C . VAL A 1 112 ? 35.673 -15.799 -49.654 1.00 88.06 112 VAL A C 1
ATOM 827 O O . VAL A 1 112 ? 36.854 -15.931 -49.972 1.00 88.06 112 VAL A O 1
ATOM 830 N N . GLY A 1 113 ? 35.008 -16.679 -48.905 1.00 86.25 113 GLY A N 1
ATOM 831 C CA . GLY A 1 113 ? 35.619 -17.854 -48.281 1.00 86.25 113 GLY A CA 1
ATOM 832 C C . GLY A 1 113 ? 36.100 -17.635 -46.843 1.00 86.25 113 GLY A C 1
ATOM 833 O O . GLY A 1 113 ? 36.485 -18.612 -46.200 1.00 86.25 113 GLY A O 1
ATOM 834 N N . ASP A 1 114 ? 36.041 -16.406 -46.318 1.00 84.25 114 ASP A N 1
ATOM 835 C CA . ASP A 1 114 ? 36.315 -16.138 -44.904 1.00 84.25 114 ASP A CA 1
ATOM 836 C C . ASP A 1 114 ? 35.174 -16.644 -44.009 1.00 84.25 114 ASP A C 1
ATOM 838 O O . ASP A 1 114 ? 33.996 -16.598 -44.363 1.00 84.25 114 ASP A O 1
ATOM 842 N N . SER A 1 115 ? 35.521 -17.098 -42.803 1.00 81.00 115 SER A N 1
ATOM 843 C CA . SER A 1 115 ? 34.544 -17.404 -41.751 1.00 81.00 115 SER A CA 1
ATOM 844 C C . SER A 1 115 ? 34.358 -16.192 -40.838 1.00 81.00 115 SER A C 1
ATOM 846 O O . SER A 1 115 ? 35.338 -15.657 -40.320 1.00 81.00 115 SER A O 1
ATOM 848 N N . ALA A 1 116 ? 33.109 -15.788 -40.600 1.00 78.69 116 ALA A N 1
ATOM 849 C CA . ALA A 1 116 ? 32.773 -14.702 -39.682 1.00 78.69 116 ALA A CA 1
ATOM 850 C C . ALA A 1 116 ? 32.315 -15.237 -38.320 1.00 78.69 116 ALA A C 1
ATOM 852 O O . ALA A 1 116 ? 31.518 -16.172 -38.245 1.00 78.69 116 ALA A O 1
ATOM 853 N N . ALA A 1 117 ? 32.751 -14.583 -37.245 1.00 80.75 117 ALA A N 1
ATOM 854 C CA . ALA A 1 117 ? 32.138 -14.704 -35.928 1.00 80.75 117 ALA A CA 1
ATOM 855 C C . ALA A 1 117 ? 31.538 -13.346 -35.555 1.00 80.75 117 ALA A C 1
ATOM 857 O O . ALA A 1 117 ? 32.265 -12.360 -35.440 1.00 80.75 117 ALA A O 1
ATOM 858 N N . LEU A 1 118 ? 30.216 -13.290 -35.381 1.00 78.00 118 LEU A N 1
ATOM 859 C CA . LEU A 1 118 ? 29.530 -12.078 -34.948 1.00 78.00 118 LEU A CA 1
ATOM 860 C C . LEU A 1 118 ? 29.324 -12.125 -33.438 1.00 78.00 118 LEU A C 1
ATOM 862 O O . LEU A 1 118 ? 28.626 -13.000 -32.927 1.00 78.00 118 LEU A O 1
ATOM 866 N N . LEU A 1 119 ? 29.918 -11.173 -32.725 1.00 81.44 119 LEU A N 1
ATOM 867 C CA . LEU A 1 119 ? 29.605 -10.968 -31.318 1.00 81.44 119 LEU A CA 1
ATOM 868 C C . LEU A 1 119 ? 28.304 -10.170 -31.233 1.00 81.44 119 LEU A C 1
ATOM 870 O O . LEU A 1 119 ? 28.279 -8.976 -31.522 1.00 81.44 119 LEU A O 1
ATOM 874 N N . ILE A 1 120 ? 27.222 -10.847 -30.857 1.00 88.50 120 ILE A N 1
ATOM 875 C CA . ILE A 1 120 ? 25.932 -10.218 -30.582 1.00 88.50 120 ILE A CA 1
ATOM 876 C C . ILE A 1 120 ? 25.836 -10.025 -29.072 1.00 88.50 120 ILE A C 1
ATOM 878 O O . ILE A 1 120 ? 26.000 -10.976 -28.309 1.00 88.50 120 ILE A O 1
ATOM 882 N N . SER A 1 121 ? 25.563 -8.796 -28.649 1.00 92.06 121 SER A N 1
ATOM 883 C CA . SER A 1 121 ? 25.250 -8.481 -27.261 1.00 92.06 121 SER A CA 1
ATOM 884 C C . SER A 1 121 ? 23.951 -7.692 -27.216 1.00 92.06 121 SER A C 1
ATOM 886 O O . SER A 1 121 ? 23.728 -6.804 -28.041 1.00 92.06 121 SER A O 1
ATOM 888 N N . ALA A 1 122 ? 23.095 -8.030 -26.263 1.00 93.56 122 ALA A N 1
ATOM 889 C CA . ALA A 1 122 ? 21.910 -7.265 -25.926 1.00 93.56 122 ALA A CA 1
ATOM 890 C C . ALA A 1 122 ? 21.724 -7.268 -24.412 1.00 93.56 122 ALA A C 1
ATOM 892 O O . ALA A 1 122 ? 22.190 -8.177 -23.722 1.00 93.56 122 ALA A O 1
ATOM 893 N N . SER A 1 123 ? 21.041 -6.249 -23.915 1.00 93.81 123 SER A N 1
ATOM 894 C CA . SER A 1 123 ? 20.652 -6.133 -22.516 1.00 93.81 123 SER A CA 1
ATOM 895 C C . SER A 1 123 ? 19.156 -5.910 -22.414 1.00 93.81 123 SER A C 1
ATOM 897 O O . SER A 1 123 ? 18.577 -5.199 -23.235 1.00 93.81 123 SER A O 1
ATOM 899 N N . ASP A 1 124 ? 18.565 -6.471 -21.372 1.00 91.50 124 ASP A N 1
ATOM 900 C CA . ASP A 1 124 ? 17.186 -6.229 -20.980 1.00 91.50 124 ASP A CA 1
ATOM 901 C C . ASP A 1 124 ? 17.173 -5.690 -19.548 1.00 91.50 124 ASP A C 1
ATOM 903 O O . ASP A 1 124 ? 17.872 -6.230 -18.685 1.00 91.50 124 ASP A O 1
ATOM 907 N N . ALA A 1 125 ? 16.450 -4.596 -19.307 1.00 87.19 125 ALA A N 1
ATOM 908 C CA . ALA A 1 125 ? 16.431 -3.941 -17.999 1.00 87.19 125 ALA A CA 1
ATOM 909 C C . ALA A 1 125 ? 15.486 -4.637 -17.006 1.00 87.19 125 ALA A C 1
ATOM 911 O O . ALA A 1 125 ? 15.682 -4.515 -15.796 1.00 87.19 125 ALA A O 1
ATOM 912 N N . ASN A 1 126 ? 14.504 -5.395 -17.503 1.00 88.94 126 ASN A N 1
ATOM 913 C CA . ASN A 1 126 ? 13.555 -6.150 -16.690 1.00 88.94 126 ASN A CA 1
ATOM 914 C C . ASN A 1 126 ? 14.043 -7.576 -16.390 1.00 88.94 126 ASN A C 1
ATOM 916 O O . ASN A 1 126 ? 13.489 -8.248 -15.521 1.00 88.94 126 ASN A O 1
ATOM 920 N N . GLY A 1 127 ? 15.127 -8.010 -17.040 1.00 84.19 127 GLY A N 1
ATOM 921 C CA . GLY A 1 127 ? 15.710 -9.337 -16.861 1.00 84.19 127 GLY A CA 1
ATOM 922 C C . GLY A 1 127 ? 14.984 -10.421 -17.654 1.00 84.19 127 GLY A C 1
ATOM 923 O O . GLY A 1 127 ? 15.125 -11.605 -17.335 1.00 84.19 127 GLY A O 1
ATOM 924 N N . ASP A 1 128 ? 14.227 -10.029 -18.678 1.00 87.81 128 ASP A N 1
ATOM 925 C CA . ASP A 1 128 ? 13.513 -10.956 -19.540 1.00 87.81 128 ASP A CA 1
ATOM 926 C C . ASP A 1 128 ? 14.479 -11.830 -20.352 1.00 87.81 128 ASP A C 1
ATOM 928 O O . ASP A 1 128 ? 15.601 -11.448 -20.707 1.00 87.81 128 ASP A O 1
ATOM 932 N N . LEU A 1 129 ? 14.038 -13.053 -20.666 1.00 92.31 129 LEU A N 1
ATOM 933 C CA . LEU A 1 129 ? 14.825 -13.978 -21.478 1.00 92.31 129 LEU A CA 1
ATOM 934 C C . LEU A 1 129 ? 14.973 -13.454 -22.911 1.00 92.31 129 LEU A C 1
ATOM 936 O O . LEU A 1 129 ? 14.000 -13.320 -23.652 1.00 92.31 129 LEU A O 1
ATOM 940 N N . LEU A 1 130 ? 16.222 -13.257 -23.327 1.00 93.19 130 LEU A N 1
ATOM 941 C CA . LEU A 1 130 ? 16.565 -12.811 -24.672 1.00 93.19 130 LEU A CA 1
ATOM 942 C C . LEU A 1 130 ? 16.619 -13.981 -25.661 1.00 93.19 130 LEU A C 1
ATOM 944 O O . LEU A 1 130 ? 17.247 -15.009 -25.406 1.00 93.19 13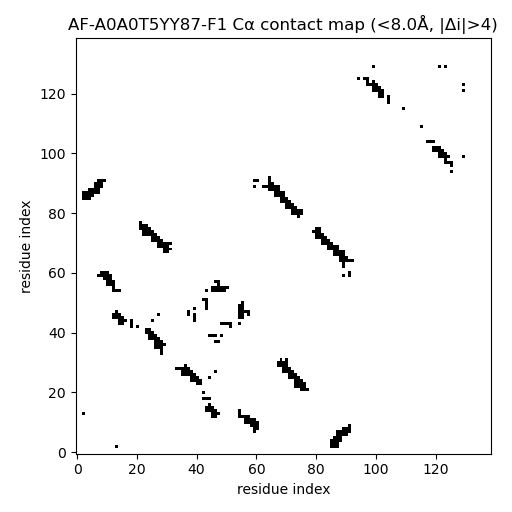0 LEU A O 1
ATOM 948 N N . SER A 1 131 ? 16.011 -13.791 -26.833 1.00 93.69 131 SER A N 1
ATOM 949 C CA . SER A 1 131 ? 16.089 -14.715 -27.967 1.00 93.69 131 SER A CA 1
ATOM 950 C C . SER A 1 131 ? 16.635 -13.992 -29.196 1.00 93.69 131 SER A C 1
ATOM 952 O O . SER A 1 131 ? 16.200 -12.886 -29.517 1.00 93.69 131 SER A O 1
ATOM 954 N N . PHE A 1 132 ? 17.583 -14.619 -29.895 1.00 90.31 132 PHE A N 1
ATOM 955 C CA . PHE A 1 132 ? 18.246 -14.053 -31.070 1.00 90.31 132 PHE A CA 1
ATOM 956 C C . PHE A 1 132 ? 17.936 -14.888 -32.309 1.00 90.31 132 PHE A C 1
ATOM 958 O O . PHE A 1 132 ? 18.020 -16.115 -32.289 1.00 90.31 132 PHE A O 1
ATOM 965 N N . SER A 1 133 ? 17.617 -14.221 -33.414 1.00 89.38 133 SER A N 1
ATOM 966 C CA . SER A 1 133 ? 17.445 -14.855 -34.720 1.00 89.38 133 SER A CA 1
ATOM 967 C C . SER A 1 133 ? 18.008 -13.955 -35.817 1.00 89.38 133 SER A C 1
ATOM 969 O O . SER A 1 133 ? 18.116 -12.743 -35.644 1.00 89.38 133 SER A O 1
ATOM 971 N N . SER A 1 134 ? 18.396 -14.549 -36.944 1.00 84.00 134 SER A N 1
ATOM 972 C CA . SER A 1 134 ? 18.823 -13.818 -38.138 1.00 84.00 134 SER A CA 1
ATOM 973 C C . SER A 1 134 ? 18.228 -14.483 -39.376 1.00 84.00 134 SER A C 1
ATOM 975 O O . SER A 1 134 ? 18.030 -15.697 -39.395 1.00 84.00 134 SER A O 1
ATOM 977 N N . SER A 1 135 ? 17.908 -13.688 -40.395 1.00 82.69 135 SER A N 1
ATOM 978 C CA . SER A 1 135 ? 17.268 -14.164 -41.631 1.00 82.69 135 SER A CA 1
ATOM 979 C C . SER A 1 135 ? 18.087 -13.893 -42.897 1.00 82.69 135 SER A C 1
ATOM 981 O O . SER A 1 135 ? 17.710 -14.358 -43.968 1.00 82.69 135 SER A O 1
ATOM 983 N N . ALA A 1 136 ? 19.200 -13.159 -42.792 1.00 75.94 136 ALA A N 1
ATOM 984 C CA . ALA A 1 136 ? 19.969 -12.674 -43.938 1.00 75.94 136 ALA A CA 1
ATOM 985 C C . ALA A 1 136 ? 21.485 -12.694 -43.673 1.00 75.94 136 ALA A C 1
ATOM 987 O O . ALA A 1 136 ? 22.152 -11.663 -43.746 1.00 75.94 136 ALA A O 1
ATOM 988 N N . LEU A 1 137 ? 22.036 -13.864 -43.340 1.00 75.75 137 LEU A N 1
ATOM 989 C CA . LEU A 1 137 ? 23.489 -14.042 -43.313 1.00 75.75 137 LEU A CA 1
ATOM 990 C C . LEU A 1 137 ? 24.021 -14.253 -44.744 1.00 75.75 137 LEU A C 1
ATOM 992 O O . LEU A 1 137 ? 23.373 -14.967 -45.516 1.00 75.75 137 LEU A O 1
ATOM 996 N N . PRO A 1 138 ? 25.168 -13.651 -45.114 1.00 74.44 138 PRO A N 1
ATOM 997 C CA . PRO A 1 138 ? 25.853 -13.957 -46.370 1.00 74.44 138 PRO A CA 1
ATOM 998 C C . PRO A 1 138 ? 26.152 -15.461 -46.493 1.00 74.44 138 PRO A C 1
ATOM 1000 O O . PRO A 1 138 ? 26.481 -16.099 -45.492 1.00 74.44 138 PRO A O 1
ATOM 1003 N N . ALA A 1 139 ? 26.011 -16.006 -47.706 1.00 65.88 139 ALA A N 1
ATOM 1004 C CA . ALA A 1 139 ? 26.209 -17.424 -48.027 1.00 65.88 139 ALA A CA 1
ATOM 1005 C C . ALA A 1 139 ? 27.613 -17.722 -48.568 1.00 65.88 139 ALA A C 1
ATOM 1007 O O . ALA A 1 139 ? 28.187 -16.827 -49.231 1.00 65.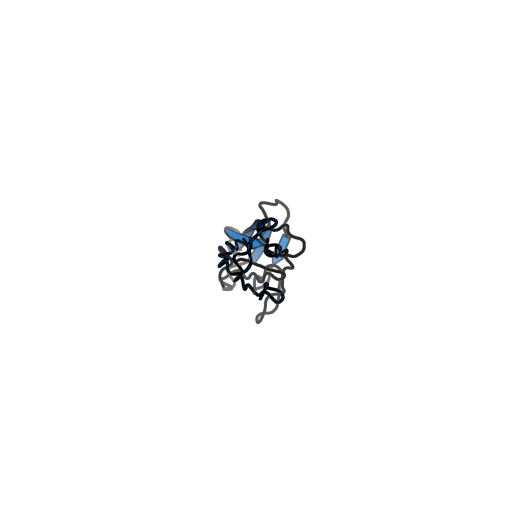88 139 ALA A O 1
#

Mean predicted aligned error: 9.99 Å

Organism: NCBI:txid54398

Secondary structure (DSSP, 8-state):
--STTEEESSEE--EES--SS-EEEEEEEETT-SS-SEEE-SSSEEBTBEETTEEPPEE-TTSPSEEEEEEEEEEETTS-EEEEEEEEEE-TT----PPPEEPP-------TTPPP-----EE-SS-PPP----S----

Solvent-accessible surface area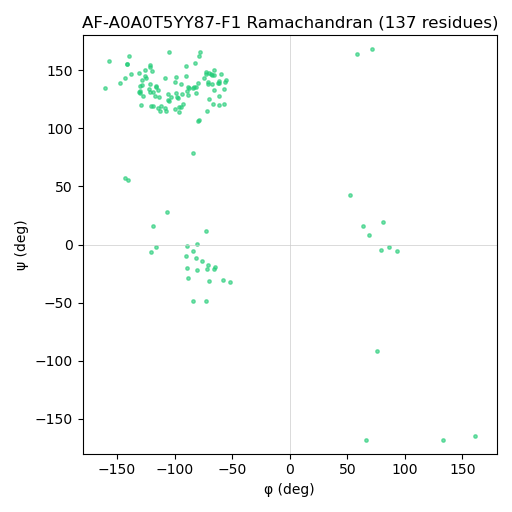 (backbone atoms only — not comparable to full-atom values): 8940 Å² total; per-residue (Å²): 128,75,58,63,78,34,78,38,58,47,62,44,76,48,70,59,79,84,72,84,69,57,62,48,34,38,37,31,24,53,68,84,46,91,56,73,74,30,78,32,68,52,80,55,43,19,69,59,33,63,50,89,90,46,62,35,64,40,75,45,71,87,52,72,68,41,82,45,35,46,34,42,40,33,38,32,69,89,73,50,75,50,77,48,76,41,39,32,31,38,49,65,81,57,81,78,88,60,78,72,43,73,57,90,74,73,92,84,89,79,63,93,90,64,84,87,83,82,81,83,54,70,52,46,87,78,68,64,89,85,83,88,87,86,92,80,76,90,131

Sequence (139 aa):
MPLAEAVVVGDLYARLLPEDGGIEQVRFYLDGSGSVLKTERRAPYDLQGGSSSAATPFDTTDLADGAHTLRSLVDLRDGSQLSFETTFTVANDGSPNDAPQLASIGDQALLVGDSAALLISASDANGDLLSFSSSALPA

pLDDT: mean 89.92, std 7.68, range [48.03, 97.81]

Radius of gyration: 27.4 Å; Cα contacts (8 Å, |Δi|>4): 230; chains: 1; bounding box: 56×31×80 Å